Protein AF-A0A962GV45-F1 (afdb_monomer)

pLDDT: mean 85.44, std 19.8, range [37.75, 98.44]

Solvent-accessible surface area (backbone atoms only — not comparable to full-atom values): 7132 Å² total; per-residue (Å²): 142,85,83,85,84,82,84,79,83,79,82,81,77,79,74,79,74,78,74,68,76,79,63,87,78,77,67,86,92,43,45,76,78,44,77,50,77,43,84,42,98,48,91,60,33,34,33,40,39,38,34,34,39,26,72,59,55,42,67,61,54,50,55,50,46,72,70,33,86,59,40,67,49,72,45,80,37,84,90,72,52,22,33,45,31,36,37,35,68,52,103,40,32,61,40,37,40,39,39,34,30,65,54,65,61,96,67,28,18,47,34,42,34,45,34,32,28,53,64,130

S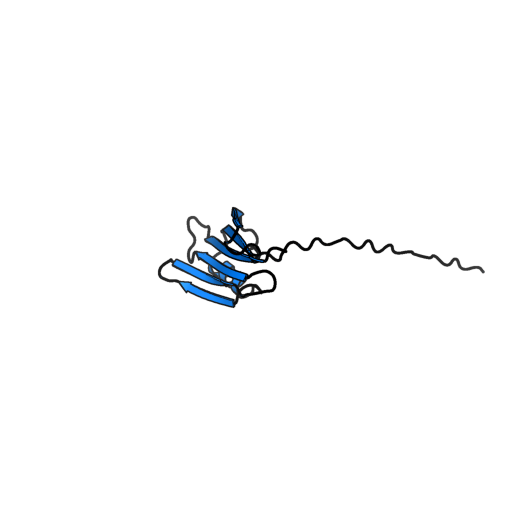tructure (mmCIF, N/CA/C/O backbone):
data_AF-A0A962GV45-F1
#
_entry.id   AF-A0A962GV45-F1
#
loop_
_atom_site.group_PDB
_atom_site.id
_atom_site.type_symbol
_atom_site.label_atom_id
_atom_site.label_alt_id
_atom_site.label_comp_id
_atom_site.label_asym_id
_atom_site.label_entity_id
_atom_site.label_seq_id
_atom_site.pdbx_PDB_ins_code
_atom_site.Cartn_x
_atom_site.Cartn_y
_atom_site.Cartn_z
_atom_site.occupancy
_atom_site.B_iso_or_equiv
_atom_site.auth_seq_id
_atom_site.auth_comp_id
_atom_site.auth_asym_id
_atom_site.auth_atom_id
_atom_site.pdbx_PDB_model_num
ATOM 1 N N . MET A 1 1 ? -37.046 30.397 -50.642 1.00 38.91 1 MET A N 1
ATOM 2 C CA . MET A 1 1 ? -36.756 30.011 -49.241 1.00 38.91 1 MET A CA 1
ATOM 3 C C . MET A 1 1 ? -35.299 29.563 -49.171 1.00 38.91 1 MET A C 1
ATOM 5 O O . MET A 1 1 ? -34.947 28.625 -49.873 1.00 38.91 1 MET A O 1
ATOM 9 N N . LYS A 1 2 ? -34.437 30.285 -48.443 1.00 37.75 2 LYS A N 1
ATOM 10 C CA . LYS A 1 2 ? -32.989 30.016 -48.314 1.00 37.75 2 LYS A CA 1
ATOM 11 C C . LYS A 1 2 ? -32.712 29.534 -46.882 1.00 37.75 2 LYS A C 1
ATOM 13 O O . LYS A 1 2 ? -33.140 30.200 -45.947 1.00 37.75 2 LYS A O 1
ATOM 18 N N . LYS A 1 3 ? -32.048 28.386 -46.718 1.00 40.28 3 LYS A N 1
ATOM 19 C CA . LYS A 1 3 ? -31.589 27.867 -45.415 1.00 40.28 3 LYS A CA 1
ATOM 20 C C . LYS A 1 3 ? -30.190 28.424 -45.112 1.00 40.28 3 LYS A C 1
ATOM 22 O O . LYS A 1 3 ? -29.363 28.384 -46.024 1.00 40.28 3 LYS A O 1
ATOM 27 N N . PRO A 1 4 ? -29.883 28.885 -43.888 1.00 44.22 4 PRO A N 1
ATOM 28 C CA . PRO A 1 4 ? -28.503 29.098 -43.481 1.00 44.22 4 PRO A CA 1
ATOM 29 C C . PRO A 1 4 ? -27.913 27.789 -42.938 1.00 44.22 4 PRO A C 1
ATOM 31 O O . PRO A 1 4 ? -28.529 27.098 -42.127 1.00 44.22 4 PRO A O 1
ATOM 34 N N . LEU A 1 5 ? -26.718 27.448 -43.418 1.00 44.16 5 LEU A N 1
ATOM 35 C CA . LEU A 1 5 ? -25.882 26.373 -42.895 1.00 44.16 5 LEU A CA 1
ATOM 36 C C . LEU A 1 5 ? -25.016 26.984 -41.783 1.00 44.16 5 LEU A C 1
ATOM 38 O O . LEU A 1 5 ? -24.179 27.839 -42.065 1.00 44.16 5 LEU A O 1
ATOM 42 N N . ILE A 1 6 ? -25.237 26.595 -40.528 1.00 46.97 6 ILE A N 1
ATOM 43 C CA . ILE A 1 6 ? -24.379 26.999 -39.408 1.00 46.97 6 ILE A CA 1
ATOM 44 C C . ILE A 1 6 ? -23.274 25.949 -39.282 1.00 46.97 6 ILE A C 1
ATOM 46 O O . ILE A 1 6 ? -23.529 24.807 -38.907 1.00 46.97 6 ILE A O 1
ATOM 50 N N . PHE A 1 7 ? -22.050 26.342 -39.633 1.00 41.91 7 PHE A N 1
ATOM 51 C CA . PHE A 1 7 ? -20.829 25.596 -39.342 1.00 41.91 7 PHE A CA 1
ATOM 52 C C . PHE A 1 7 ? -20.485 25.805 -37.864 1.00 41.91 7 PHE A C 1
ATOM 54 O O . PHE A 1 7 ? -20.082 26.896 -37.466 1.00 41.91 7 PHE A O 1
ATOM 61 N N . CYS A 1 8 ? -20.667 24.771 -37.044 1.00 40.16 8 CYS A N 1
ATOM 62 C CA . CYS A 1 8 ? -20.199 24.764 -35.664 1.00 40.16 8 CYS A CA 1
ATOM 63 C C . CYS A 1 8 ? -18.810 24.116 -35.642 1.00 40.16 8 CYS A C 1
ATOM 65 O O . CYS A 1 8 ? -18.683 22.894 -35.593 1.00 40.16 8 CYS A O 1
ATOM 67 N N . THR A 1 9 ? -17.763 24.931 -35.748 1.00 45.50 9 THR A N 1
ATOM 68 C CA . THR A 1 9 ? -16.377 24.470 -35.609 1.00 45.50 9 THR A CA 1
ATOM 69 C C . THR A 1 9 ? -16.103 24.234 -34.127 1.00 45.50 9 THR A C 1
ATOM 71 O O . THR A 1 9 ? -15.878 25.176 -33.371 1.00 45.50 9 THR A O 1
ATOM 74 N N . ILE A 1 10 ? -16.167 22.977 -33.692 1.00 55.19 10 ILE A N 1
ATOM 75 C CA . ILE A 1 10 ? -15.756 22.583 -32.343 1.00 55.19 10 ILE A CA 1
ATOM 76 C C . ILE A 1 10 ? -14.229 22.487 -32.353 1.00 55.19 10 ILE A C 1
ATOM 78 O O . ILE A 1 10 ? -13.656 21.549 -32.903 1.00 55.19 10 ILE A O 1
ATOM 82 N N . LEU A 1 11 ? -13.570 23.483 -31.764 1.00 47.19 11 LEU A N 1
ATOM 83 C CA . LEU A 1 11 ? -12.159 23.404 -31.402 1.00 47.19 11 LEU A CA 1
ATOM 84 C C . LEU A 1 11 ? -12.035 22.426 -30.228 1.00 47.19 11 LEU A C 1
ATOM 86 O O . LEU A 1 11 ? -12.337 22.767 -29.087 1.00 47.19 11 LEU A O 1
ATOM 90 N N . PHE A 1 12 ? -11.625 21.193 -30.521 1.00 41.94 12 PHE A N 1
ATOM 91 C CA . PHE A 1 12 ? -11.189 20.240 -29.506 1.00 41.94 12 PHE A CA 1
ATOM 92 C C . PHE A 1 12 ? -9.806 20.683 -29.016 1.00 41.94 12 PHE A C 1
ATOM 94 O O . PHE A 1 12 ? -8.779 20.384 -29.625 1.00 41.94 12 PHE A O 1
ATOM 101 N N . SER A 1 13 ? -9.780 21.461 -27.937 1.00 45.28 13 SER A N 1
ATOM 102 C CA . SER A 1 13 ? -8.551 21.739 -27.200 1.00 45.28 13 SER A CA 1
ATOM 103 C C . SER A 1 13 ? -8.099 20.436 -26.542 1.00 45.28 13 SER A C 1
ATOM 105 O O . SER A 1 13 ? -8.673 20.012 -25.540 1.00 45.28 13 SER A O 1
ATOM 107 N N . TYR A 1 14 ? -7.096 19.776 -27.120 1.00 46.59 14 TYR A N 1
ATOM 108 C CA . TYR A 1 14 ? -6.390 18.676 -26.472 1.00 46.59 14 TYR A CA 1
ATOM 109 C C . TYR A 1 14 ? -5.677 19.233 -25.239 1.00 46.59 14 TYR A C 1
ATOM 111 O O . TYR A 1 14 ? -4.582 19.786 -25.331 1.00 46.59 14 TYR A O 1
ATOM 119 N N . GLY A 1 15 ? -6.324 19.130 -24.078 1.00 45.09 15 GLY A N 1
ATOM 120 C CA . GLY A 1 15 ? -5.643 19.273 -22.803 1.00 45.09 15 GLY A CA 1
ATOM 121 C C . GLY A 1 15 ? -4.568 18.197 -22.737 1.00 45.09 15 GLY A C 1
ATOM 122 O O . GLY A 1 15 ? -4.879 17.007 -22.735 1.00 45.09 15 GLY A O 1
ATOM 123 N N . VAL A 1 16 ? -3.304 18.615 -22.735 1.00 42.50 16 VAL A N 1
ATOM 124 C CA . VAL A 1 16 ? -2.183 17.748 -22.386 1.00 42.50 16 VAL A CA 1
ATOM 125 C C . VAL A 1 16 ? -2.400 17.372 -20.924 1.00 42.50 16 VAL A C 1
ATOM 127 O O . VAL A 1 16 ? -2.061 18.134 -20.021 1.00 42.50 16 VAL A O 1
ATOM 130 N N . PHE A 1 17 ? -3.038 16.227 -20.683 1.00 44.00 17 PHE A N 1
ATOM 131 C CA . PHE A 1 17 ? -2.985 15.575 -19.385 1.00 44.00 17 PHE A CA 1
ATOM 132 C C . PHE A 1 17 ? -1.523 15.195 -19.183 1.00 44.00 17 PHE A C 1
ATOM 134 O O . PHE A 1 17 ? -1.06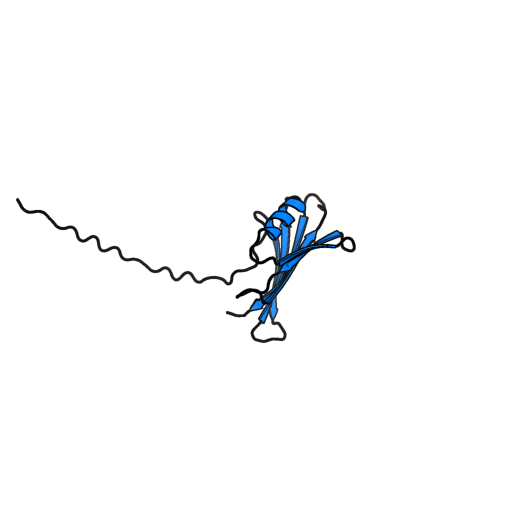0 14.183 -19.708 1.00 44.00 17 PHE A O 1
ATOM 141 N N . ALA A 1 18 ? -0.775 16.036 -18.470 1.00 40.50 18 ALA A N 1
ATOM 142 C CA . ALA A 1 18 ? 0.447 15.595 -17.829 1.00 40.50 18 ALA A CA 1
ATOM 143 C C . ALA A 1 18 ? 0.021 14.470 -16.882 1.00 40.50 18 ALA A C 1
ATOM 145 O O . ALA A 1 18 ? -0.511 14.720 -15.804 1.00 40.50 18 ALA A O 1
ATOM 146 N N . GLN A 1 19 ? 0.122 13.228 -17.354 1.00 38.69 19 GLN A N 1
ATOM 147 C CA . GLN A 1 19 ? -0.143 12.052 -16.547 1.00 38.69 19 GLN A CA 1
ATOM 148 C C . GLN A 1 19 ? 0.954 12.013 -15.493 1.00 38.69 19 GLN A C 1
ATOM 150 O O . GLN A 1 19 ? 2.056 11.508 -15.754 1.00 38.69 19 GLN A O 1
ATOM 155 N N . THR A 1 20 ? 0.660 12.553 -14.309 1.00 50.16 20 THR A N 1
ATOM 156 C CA . THR A 1 20 ? 1.412 12.213 -13.107 1.00 50.16 20 THR A CA 1
ATOM 157 C C . THR A 1 20 ? 1.592 10.694 -13.100 1.00 50.16 20 THR A C 1
ATOM 159 O O . THR A 1 20 ? 0.683 9.961 -13.518 1.00 50.16 20 THR A O 1
ATOM 162 N N . PRO A 1 21 ? 2.801 10.188 -12.801 1.00 51.66 21 PRO A N 1
ATOM 163 C CA . PRO A 1 21 ? 2.989 8.758 -12.634 1.00 51.66 21 PRO A CA 1
ATOM 164 C C . PRO A 1 21 ? 1.865 8.194 -11.763 1.00 51.66 21 PRO A C 1
ATOM 166 O O . PRO A 1 21 ? 1.509 8.845 -10.785 1.00 51.66 21 PRO A O 1
ATOM 169 N N . PRO A 1 22 ? 1.240 7.060 -12.128 1.00 56.28 22 PRO A N 1
ATOM 170 C CA . PRO A 1 22 ? 0.369 6.357 -11.208 1.00 56.28 22 PRO A CA 1
ATOM 171 C C . PRO A 1 22 ? 1.161 6.045 -9.939 1.00 56.28 22 PRO A C 1
ATOM 173 O O . PRO A 1 22 ? 2.030 5.174 -9.915 1.00 56.28 22 PRO A O 1
ATOM 176 N N . GLU A 1 23 ? 0.884 6.834 -8.913 1.00 78.00 23 GLU A N 1
ATOM 177 C CA . GLU A 1 23 ? 1.301 6.607 -7.543 1.00 78.00 23 GLU A CA 1
ATOM 178 C C . GLU A 1 23 ? 0.384 5.537 -6.945 1.00 78.00 23 GLU A C 1
ATOM 180 O O . GLU A 1 23 ? -0.780 5.406 -7.341 1.00 78.00 23 GLU A O 1
ATOM 185 N N . VAL A 1 24 ? 0.890 4.762 -5.983 1.00 86.88 24 VAL A N 1
ATOM 186 C CA . VAL A 1 24 ? 0.015 3.9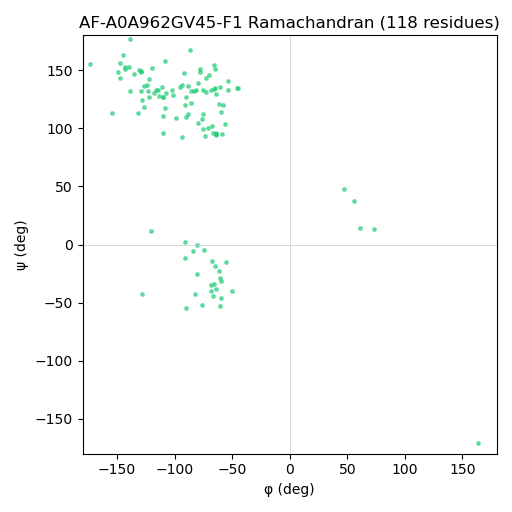06 -5.173 1.00 86.88 24 VAL A CA 1
ATOM 187 C C . VAL A 1 24 ? -1.019 4.822 -4.511 1.00 86.88 24 VAL A C 1
ATOM 189 O O . VAL A 1 24 ? -0.618 5.747 -3.799 1.00 86.88 24 VAL A O 1
ATOM 192 N N . PRO A 1 25 ? -2.329 4.629 -4.751 1.00 89.44 25 PRO A N 1
ATOM 193 C CA . PRO A 1 25 ? -3.320 5.586 -4.296 1.00 89.44 25 PRO A CA 1
ATOM 194 C C . PRO A 1 25 ? -3.354 5.619 -2.762 1.00 89.44 25 PRO A C 1
ATOM 196 O O . PRO A 1 25 ? -3.373 4.556 -2.125 1.00 89.44 25 PRO A O 1
ATOM 199 N N . PRO A 1 26 ? -3.382 6.814 -2.146 1.00 92.81 26 PRO A N 1
ATOM 200 C CA . PRO A 1 26 ? -3.625 6.915 -0.717 1.00 92.81 26 PRO A CA 1
ATOM 201 C C . PRO A 1 26 ? -5.045 6.433 -0.400 1.00 92.81 26 PRO A C 1
ATOM 203 O O . PRO A 1 26 ? -5.955 6.553 -1.226 1.00 92.81 26 PRO A O 1
ATOM 206 N N . PHE A 1 27 ? -5.249 5.908 0.809 1.00 94.44 27 PHE A N 1
ATOM 207 C CA . PHE A 1 27 ? -6.596 5.589 1.275 1.00 94.44 27 PHE A CA 1
ATOM 208 C C . PHE A 1 27 ? -7.460 6.871 1.302 1.00 94.44 27 PHE A C 1
ATOM 210 O O . PHE A 1 27 ? -6.970 7.909 1.765 1.00 94.44 27 PHE A O 1
ATOM 217 N N . PRO A 1 28 ? -8.718 6.842 0.820 1.00 92.38 28 PRO A N 1
ATOM 218 C CA . PRO A 1 28 ? -9.589 8.017 0.813 1.00 92.38 28 PRO A CA 1
ATOM 219 C C . PRO A 1 28 ? -9.723 8.665 2.197 1.00 92.38 28 PRO A C 1
ATOM 221 O O . PRO A 1 28 ? -9.794 7.971 3.207 1.00 92.38 28 PRO A O 1
ATOM 224 N N . ASP A 1 29 ? -9.749 9.999 2.235 1.00 86.81 29 ASP A N 1
ATOM 225 C CA . ASP A 1 29 ? -9.906 10.804 3.459 1.00 86.81 29 ASP A CA 1
ATOM 226 C C . ASP A 1 29 ? -8.805 10.614 4.525 1.00 86.81 29 ASP A C 1
ATOM 228 O O . ASP A 1 29 ? -8.949 11.060 5.666 1.00 86.81 29 ASP A O 1
ATOM 232 N N . SER A 1 30 ? -7.680 9.990 4.160 1.00 94.81 30 SER A N 1
ATOM 233 C CA . SER A 1 30 ? -6.494 9.926 5.013 1.00 94.81 30 SER A CA 1
ATOM 234 C C . SER A 1 30 ? -5.694 11.235 4.998 1.00 94.81 30 SER A C 1
ATOM 236 O O . SER A 1 30 ? -5.635 11.965 4.007 1.00 94.81 30 SER A O 1
ATOM 238 N N . GLU A 1 31 ? -5.060 11.532 6.126 1.00 96.25 31 GLU A N 1
ATOM 239 C CA . GLU A 1 31 ? -4.134 12.646 6.309 1.00 96.25 31 GLU A CA 1
ATOM 240 C C . GLU A 1 31 ? -2.711 12.177 5.987 1.00 96.25 31 GLU A C 1
ATOM 242 O O . GLU A 1 31 ? -2.249 11.194 6.565 1.00 96.25 31 GLU A O 1
ATOM 247 N N . ILE A 1 32 ? -1.999 12.881 5.102 1.00 95.06 32 ILE A N 1
ATOM 248 C CA . ILE A 1 32 ? -0.572 12.629 4.858 1.00 95.06 32 ILE A CA 1
ATOM 249 C C . ILE A 1 32 ? 0.224 13.210 6.030 1.00 95.06 32 ILE A C 1
ATOM 251 O O . ILE A 1 32 ? 0.288 14.429 6.189 1.00 95.06 32 ILE A O 1
ATOM 255 N N . ILE A 1 33 ? 0.844 12.344 6.829 1.00 96.88 33 ILE A N 1
ATOM 256 C CA . ILE A 1 33 ? 1.732 12.741 7.932 1.00 96.88 33 ILE A CA 1
ATOM 257 C C . ILE A 1 33 ? 3.129 13.047 7.388 1.00 96.88 33 ILE A C 1
ATOM 259 O O . ILE A 1 33 ? 3.766 14.023 7.786 1.00 96.88 33 ILE A O 1
ATOM 263 N N . PHE A 1 34 ? 3.606 12.204 6.475 1.00 94.94 34 PHE A N 1
ATOM 264 C CA . PHE A 1 34 ? 4.958 12.257 5.941 1.00 94.94 34 PHE A CA 1
ATOM 265 C C . PHE A 1 34 ? 4.972 11.803 4.482 1.00 94.94 34 PHE A C 1
ATOM 267 O O . PHE A 1 34 ? 4.225 10.908 4.089 1.00 94.94 34 PHE A O 1
ATOM 274 N N . SER A 1 35 ? 5.812 12.436 3.666 1.00 95.38 35 SER A N 1
ATOM 275 C CA . SER A 1 35 ? 6.006 12.071 2.264 1.00 95.38 35 SER A CA 1
ATOM 276 C C . SER A 1 35 ? 7.395 12.506 1.825 1.00 95.38 35 SER A C 1
ATOM 278 O O . SER A 1 35 ? 7.675 13.702 1.741 1.00 95.38 35 SER A O 1
ATOM 280 N N . GLU A 1 36 ? 8.253 11.541 1.530 1.00 95.25 36 GLU A N 1
ATOM 281 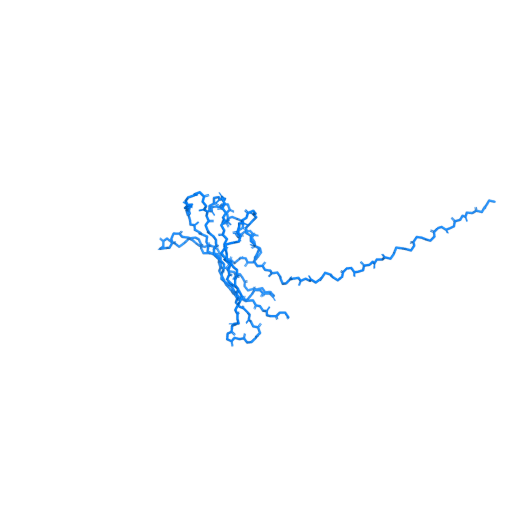C CA . GLU A 1 36 ? 9.614 11.775 1.060 1.00 95.25 36 GLU A CA 1
ATOM 282 C C . GLU A 1 36 ? 9.875 10.966 -0.207 1.00 95.25 36 GLU A C 1
ATOM 284 O O . GLU A 1 36 ? 9.301 9.899 -0.437 1.00 95.25 36 GLU A O 1
ATOM 289 N N . GLU A 1 37 ? 10.715 11.526 -1.064 1.00 94.44 37 GLU A N 1
ATOM 290 C CA . GLU A 1 37 ? 11.233 10.877 -2.253 1.00 94.44 37 GLU A CA 1
ATOM 291 C C . GLU A 1 37 ? 12.754 10.895 -2.204 1.00 94.44 37 GLU A C 1
ATOM 293 O O . GLU A 1 37 ? 13.356 11.900 -1.828 1.00 94.44 37 GLU A O 1
ATOM 298 N N . MET A 1 38 ? 13.364 9.776 -2.574 1.00 94.25 38 MET A N 1
ATOM 299 C CA . MET A 1 38 ? 14.800 9.563 -2.472 1.00 94.25 38 MET A CA 1
ATOM 300 C C . MET A 1 38 ? 15.332 8.917 -3.748 1.00 94.25 38 MET A C 1
ATOM 302 O O . MET A 1 38 ? 14.667 8.085 -4.375 1.00 94.25 38 MET A O 1
ATOM 306 N N . ASP A 1 39 ? 16.568 9.259 -4.107 1.00 93.94 39 ASP A N 1
ATOM 307 C CA . ASP A 1 39 ? 17.288 8.551 -5.158 1.00 93.94 39 ASP A CA 1
ATOM 308 C C . ASP A 1 39 ? 17.582 7.110 -4.731 1.00 93.94 39 ASP A C 1
ATOM 310 O O . ASP A 1 39 ? 18.062 6.849 -3.625 1.00 93.94 39 ASP A O 1
ATOM 314 N N . SER A 1 40 ? 17.328 6.162 -5.634 1.00 92.25 40 SER A N 1
ATOM 315 C CA . SER A 1 40 ? 17.801 4.793 -5.458 1.00 92.25 40 SER A CA 1
ATOM 316 C C . SER A 1 40 ? 19.226 4.640 -6.002 1.00 92.25 40 SER A C 1
ATOM 318 O O . SER A 1 40 ? 19.732 5.479 -6.748 1.00 92.25 40 SER A O 1
ATOM 320 N N . SER A 1 41 ? 19.882 3.524 -5.680 1.00 91.94 41 SER A N 1
ATOM 321 C CA . SER A 1 41 ? 21.181 3.184 -6.276 1.00 91.94 41 SER A CA 1
ATOM 322 C C . SER A 1 41 ? 21.106 2.917 -7.785 1.00 91.94 41 SER A C 1
ATOM 324 O O . SER A 1 41 ? 22.132 2.965 -8.464 1.00 91.94 41 SER A O 1
ATOM 326 N N . ASN A 1 42 ? 19.912 2.639 -8.317 1.00 94.44 42 ASN A N 1
ATOM 327 C CA . ASN A 1 42 ? 19.665 2.583 -9.749 1.00 94.44 42 ASN A CA 1
ATOM 328 C C . ASN A 1 42 ? 19.223 3.977 -10.235 1.00 94.44 42 ASN A C 1
ATOM 330 O O . ASN A 1 42 ? 18.189 4.471 -9.780 1.00 94.44 42 ASN A O 1
ATOM 334 N N . PRO A 1 43 ? 19.955 4.606 -11.173 1.00 93.50 43 PRO A N 1
ATOM 335 C CA . PRO A 1 43 ? 19.666 5.969 -11.606 1.00 93.50 43 PRO A CA 1
ATOM 336 C C . PRO A 1 43 ? 18.282 6.138 -12.241 1.00 93.50 43 PRO A C 1
ATOM 338 O O . PRO A 1 43 ? 17.768 7.251 -12.189 1.00 93.50 43 PRO A O 1
ATOM 341 N N . ASP A 1 44 ? 17.675 5.067 -12.764 1.00 93.62 44 ASP A N 1
ATOM 342 C CA . ASP A 1 44 ? 16.357 5.071 -13.416 1.00 93.62 44 ASP A CA 1
ATOM 343 C C . ASP A 1 44 ? 15.199 4.791 -12.440 1.00 93.62 44 ASP A C 1
ATOM 345 O O . ASP A 1 44 ? 14.041 4.691 -12.847 1.00 93.62 44 ASP A O 1
ATOM 349 N N . ILE A 1 45 ? 15.492 4.619 -11.148 1.00 93.62 45 ILE A N 1
ATOM 350 C CA . ILE A 1 45 ? 14.512 4.268 -10.117 1.00 93.62 45 ILE A CA 1
ATOM 351 C C . ILE A 1 45 ? 14.589 5.277 -8.967 1.00 93.62 45 ILE A C 1
ATOM 353 O O . ILE A 1 45 ? 15.672 5.630 -8.494 1.00 93.62 45 ILE A O 1
ATOM 357 N N . LEU A 1 46 ? 13.423 5.705 -8.494 1.00 94.31 46 LEU A N 1
ATOM 358 C CA . LEU A 1 46 ? 13.238 6.471 -7.264 1.00 94.31 46 LEU A CA 1
ATOM 359 C C . LEU A 1 46 ? 12.590 5.601 -6.197 1.00 94.31 46 LEU A C 1
ATOM 361 O O . LEU A 1 46 ? 11.932 4.605 -6.500 1.00 94.31 46 LEU A O 1
ATOM 365 N N . MET A 1 47 ? 12.783 5.991 -4.947 1.00 95.00 47 MET A N 1
ATOM 366 C CA . MET A 1 47 ? 12.109 5.424 -3.790 1.00 95.00 47 MET A CA 1
ATOM 367 C C . MET A 1 47 ? 11.156 6.469 -3.220 1.00 95.00 47 MET A C 1
ATOM 369 O O . MET A 1 47 ? 11.523 7.634 -3.071 1.00 95.00 47 MET A O 1
ATOM 373 N N . LYS A 1 48 ? 9.938 6.054 -2.887 1.00 94.81 48 LYS A N 1
ATOM 374 C CA . LYS A 1 48 ? 8.931 6.876 -2.230 1.00 94.81 48 LYS A CA 1
ATOM 375 C C . LYS A 1 48 ? 8.588 6.263 -0.883 1.00 94.81 48 LYS A C 1
ATOM 377 O O . LYS A 1 48 ? 8.251 5.082 -0.813 1.00 94.81 48 LYS A O 1
ATOM 382 N N . GLN A 1 49 ? 8.616 7.091 0.154 1.00 96.25 49 GLN A N 1
ATOM 383 C CA . GLN A 1 49 ? 8.064 6.762 1.461 1.00 96.25 49 GLN A CA 1
ATOM 384 C C . GLN A 1 49 ? 6.910 7.703 1.781 1.00 96.25 49 GLN A C 1
ATOM 386 O O . GLN A 1 49 ? 7.016 8.917 1.597 1.00 96.2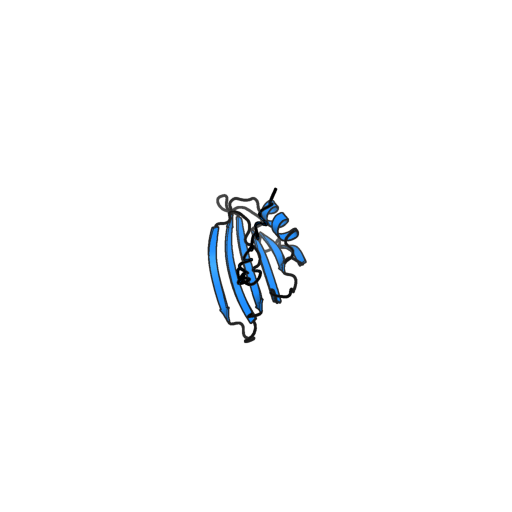5 49 GLN A O 1
ATOM 391 N N . VAL A 1 50 ? 5.792 7.145 2.235 1.00 96.44 50 VAL A N 1
ATOM 392 C CA . VAL A 1 50 ? 4.599 7.909 2.611 1.00 96.44 50 VAL A CA 1
ATOM 393 C C . VAL A 1 50 ? 4.010 7.325 3.884 1.00 96.44 50 VAL A C 1
ATOM 395 O O . VAL A 1 50 ? 3.802 6.120 3.977 1.00 96.44 50 VAL A O 1
ATOM 398 N N . GLU A 1 51 ? 3.693 8.187 4.841 1.00 97.19 51 GLU A N 1
ATOM 399 C CA . GLU A 1 51 ? 2.929 7.837 6.035 1.00 97.19 51 GLU A CA 1
ATOM 400 C C . GLU A 1 51 ? 1.583 8.556 5.994 1.00 97.19 51 GLU A C 1
ATOM 402 O O . GLU A 1 51 ? 1.517 9.776 5.810 1.00 97.19 51 GLU A O 1
ATOM 407 N N . LEU A 1 52 ? 0.511 7.791 6.167 1.00 97.25 52 LEU A N 1
ATOM 408 C CA . LEU A 1 52 ? -0.857 8.279 6.233 1.00 97.25 52 LEU A CA 1
ATOM 409 C C . LEU A 1 52 ? -1.479 7.931 7.583 1.00 97.25 52 LEU A C 1
ATOM 411 O O . LEU A 1 52 ? -1.183 6.895 8.179 1.00 97.25 52 LEU A O 1
ATOM 415 N N . SER A 1 53 ? -2.427 8.753 8.011 1.00 97.50 53 SER A N 1
ATOM 416 C CA . SER A 1 53 ? -3.301 8.477 9.147 1.00 97.50 53 SER A CA 1
ATOM 417 C C . SER A 1 53 ? -4.752 8.531 8.709 1.00 97.50 53 SER A C 1
ATOM 419 O O . SER A 1 53 ? -5.173 9.496 8.075 1.00 97.50 53 SER A O 1
ATOM 421 N N . SER A 1 54 ? -5.544 7.534 9.080 1.00 97.44 54 SER A N 1
ATOM 422 C CA . SER A 1 54 ? -6.979 7.498 8.792 1.00 97.44 54 SER A CA 1
ATOM 423 C C . SER A 1 54 ? -7.772 7.161 10.044 1.00 97.44 54 SER A C 1
ATOM 425 O O . SER A 1 54 ? -7.290 6.444 10.912 1.00 97.44 54 SER A O 1
ATOM 427 N N . THR A 1 55 ? -9.002 7.654 10.150 1.00 97.69 55 THR A N 1
ATOM 428 C CA . THR A 1 55 ? -9.949 7.222 11.192 1.00 97.69 55 THR A CA 1
ATOM 429 C C . THR A 1 55 ? -10.699 5.941 10.815 1.00 97.69 55 THR A C 1
ATOM 431 O O . THR A 1 55 ? -11.444 5.409 11.639 1.00 97.69 55 THR A O 1
ATOM 434 N N . ALA A 1 56 ? -10.515 5.439 9.589 1.00 97.75 56 ALA A N 1
ATOM 435 C CA . ALA A 1 56 ? -11.115 4.194 9.124 1.00 97.75 56 ALA A CA 1
ATOM 436 C C . ALA A 1 56 ? -10.573 2.976 9.882 1.00 97.75 56 ALA A C 1
ATOM 438 O O . ALA A 1 56 ? -9.455 2.993 10.418 1.00 97.75 56 ALA A O 1
ATOM 439 N N . ALA A 1 57 ? -11.372 1.912 9.926 1.00 97.56 57 ALA A N 1
ATOM 440 C CA . ALA A 1 57 ? -10.955 0.661 10.535 1.00 97.56 57 ALA A CA 1
ATOM 441 C C . ALA A 1 57 ? -9.864 -0.022 9.678 1.00 97.56 57 ALA A C 1
ATOM 443 O O . ALA A 1 57 ? -9.898 0.097 8.447 1.00 97.56 57 ALA A O 1
ATOM 444 N N . PRO A 1 58 ? -8.895 -0.730 10.289 1.00 97.75 58 PRO A N 1
ATOM 445 C CA . PRO A 1 58 ? -7.845 -1.451 9.566 1.00 97.75 58 PRO A CA 1
ATOM 446 C C . PRO A 1 58 ? -8.363 -2.366 8.453 1.00 97.75 58 PRO A C 1
ATOM 448 O O . PRO A 1 58 ? -7.784 -2.423 7.370 1.00 97.75 58 PRO A O 1
ATOM 451 N N . GLU A 1 59 ? -9.475 -3.052 8.694 1.00 97.75 59 GLU A N 1
ATOM 452 C CA . GLU A 1 59 ? -10.137 -3.950 7.752 1.00 97.75 59 GLU A CA 1
ATOM 453 C C . GLU A 1 59 ? -10.669 -3.235 6.504 1.00 97.75 59 GLU A C 1
ATOM 455 O O . GLU A 1 59 ? -10.516 -3.759 5.401 1.00 97.75 59 GLU A O 1
ATOM 460 N N . ASP A 1 60 ? -11.210 -2.021 6.641 1.00 98.06 60 ASP A N 1
ATOM 461 C CA . ASP A 1 60 ? -11.691 -1.226 5.505 1.00 98.06 60 ASP A CA 1
ATOM 462 C C . ASP A 1 60 ? -10.520 -0.768 4.627 1.00 98.06 60 ASP A C 1
ATOM 464 O O . ASP A 1 60 ? -10.588 -0.792 3.394 1.00 98.06 60 ASP A O 1
ATOM 468 N N . ILE A 1 61 ? -9.415 -0.385 5.270 1.00 98.06 61 ILE A N 1
ATOM 469 C CA . ILE A 1 61 ? -8.176 0.011 4.598 1.00 98.06 61 ILE A CA 1
ATOM 470 C C . ILE A 1 61 ? -7.557 -1.193 3.880 1.00 98.06 61 ILE A C 1
ATOM 472 O O . ILE A 1 61 ? -7.168 -1.093 2.714 1.00 98.06 61 ILE A O 1
ATOM 476 N N . LEU A 1 62 ? -7.513 -2.352 4.538 1.00 98.38 62 LEU A N 1
ATOM 477 C CA . LEU A 1 62 ? -7.038 -3.600 3.946 1.00 98.38 62 LEU A CA 1
ATOM 478 C C . LEU A 1 62 ? -7.869 -3.989 2.719 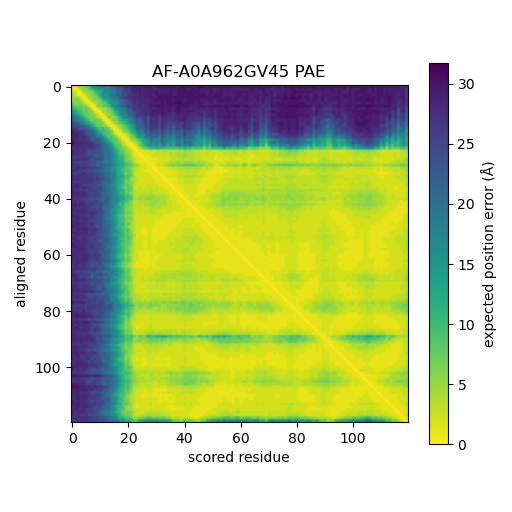1.00 98.38 62 LEU A C 1
ATOM 480 O O . LEU A 1 62 ? -7.310 -4.340 1.679 1.00 98.38 62 LEU A O 1
ATOM 484 N N . ASP A 1 63 ? -9.193 -3.914 2.817 1.00 98.12 63 ASP A N 1
ATOM 485 C CA . ASP A 1 63 ? -10.098 -4.235 1.716 1.00 98.12 63 ASP A CA 1
ATOM 486 C C . ASP A 1 63 ? -9.964 -3.267 0.540 1.00 98.12 63 ASP A C 1
ATOM 488 O O . ASP A 1 63 ? -10.096 -3.688 -0.614 1.00 98.12 63 ASP A O 1
ATOM 492 N N . PHE A 1 64 ? -9.686 -1.989 0.807 1.00 97.38 64 PHE A N 1
ATOM 493 C CA . PHE A 1 64 ? -9.346 -1.018 -0.229 1.00 97.38 64 PHE A CA 1
ATOM 494 C C . PHE A 1 64 ? -8.082 -1.444 -0.983 1.00 97.38 64 PHE A C 1
ATOM 496 O O . PHE A 1 64 ? -8.117 -1.583 -2.208 1.00 97.38 64 PHE A O 1
ATOM 503 N N . TYR A 1 65 ? -6.988 -1.728 -0.271 1.00 96.75 65 TYR A N 1
ATOM 504 C CA . TYR A 1 65 ? -5.726 -2.100 -0.912 1.00 96.75 65 TYR A CA 1
ATOM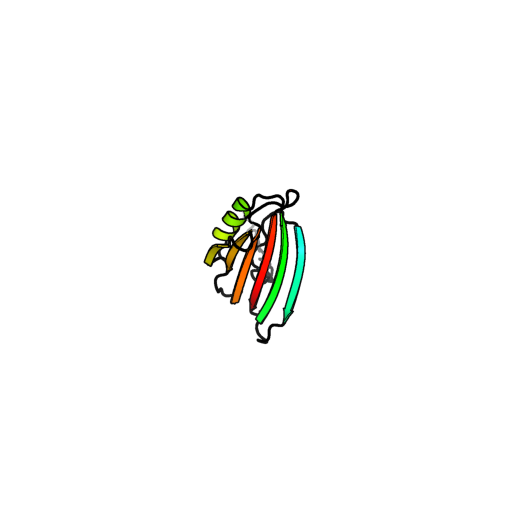 505 C C . TYR A 1 65 ? -5.788 -3.462 -1.611 1.00 96.75 65 TYR A C 1
ATOM 507 O O . TYR A 1 65 ? -5.249 -3.589 -2.703 1.00 96.75 65 TYR A O 1
ATOM 515 N N . LYS A 1 66 ? -6.529 -4.448 -1.096 1.00 97.00 66 LYS A N 1
ATOM 516 C CA . LYS A 1 66 ? -6.756 -5.729 -1.800 1.00 97.00 66 LYS A CA 1
ATOM 517 C C . LYS A 1 66 ? -7.460 -5.576 -3.152 1.00 97.00 66 LYS A C 1
ATOM 519 O O . LYS A 1 66 ? -7.292 -6.422 -4.024 1.00 97.00 66 LYS A O 1
ATOM 524 N N . LYS A 1 67 ? -8.287 -4.540 -3.312 1.00 95.69 67 LYS A N 1
ATOM 525 C CA . LYS A 1 67 ? -8.993 -4.224 -4.568 1.00 95.69 67 LYS A CA 1
ATOM 526 C C . LYS A 1 67 ? -8.190 -3.281 -5.462 1.00 95.69 67 LYS A C 1
ATOM 528 O O . LYS A 1 67 ? -8.565 -3.074 -6.615 1.00 95.69 67 LYS A O 1
ATOM 533 N N . CYS A 1 68 ? -7.125 -2.688 -4.930 1.00 92.00 68 CYS A N 1
ATOM 534 C CA . CYS A 1 68 ? -6.263 -1.782 -5.660 1.00 92.00 68 CYS A CA 1
ATOM 535 C C . CYS A 1 68 ? -5.497 -2.556 -6.725 1.00 92.00 68 CYS A C 1
ATOM 537 O O . CYS A 1 68 ? -4.900 -3.594 -6.445 1.00 92.00 68 CYS A O 1
ATOM 539 N N . GLU A 1 69 ? -5.471 -2.028 -7.949 1.00 91.19 69 GLU A N 1
ATOM 540 C CA . GLU A 1 69 ? -4.779 -2.717 -9.026 1.00 91.19 69 GLU A CA 1
ATOM 541 C C . GLU A 1 69 ? -3.295 -2.901 -8.710 1.00 91.19 69 GLU A C 1
ATOM 543 O O . GLU A 1 69 ? -2.745 -3.908 -9.114 1.00 91.19 69 GLU A O 1
ATOM 548 N N . PHE A 1 70 ? -2.653 -2.003 -7.961 1.00 90.69 70 PHE A N 1
ATOM 549 C CA . PHE A 1 70 ? -1.215 -2.046 -7.673 1.00 90.69 70 PHE A CA 1
ATOM 550 C C . PHE A 1 70 ? -0.787 -3.109 -6.652 1.00 90.69 70 PHE A C 1
ATOM 552 O O . PHE A 1 70 ? 0.412 -3.270 -6.432 1.00 90.69 70 PHE A O 1
ATOM 559 N N . VAL A 1 71 ? -1.716 -3.838 -6.035 1.00 94.88 71 VAL A N 1
ATOM 560 C CA . VAL A 1 71 ? -1.417 -4.814 -4.978 1.00 94.88 71 VAL A CA 1
ATOM 561 C C . VAL A 1 71 ? -1.469 -6.239 -5.534 1.00 94.88 71 VAL A C 1
ATOM 563 O O . VAL A 1 71 ? -2.391 -6.603 -6.257 1.00 94.88 71 VAL A O 1
ATOM 566 N N . ASP A 1 72 ? -0.451 -7.036 -5.2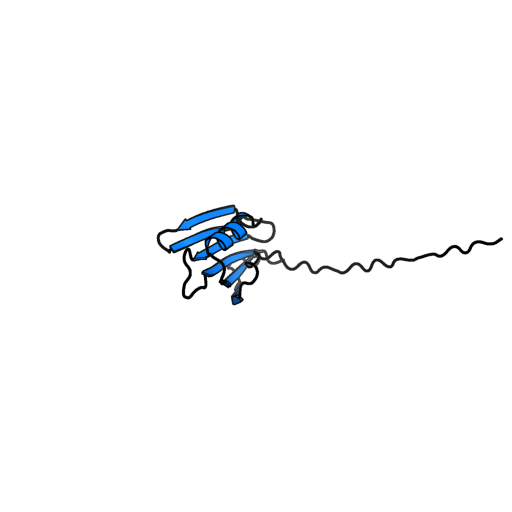10 1.00 97.06 72 ASP A N 1
ATOM 567 C CA . ASP A 1 72 ? -0.302 -8.447 -5.601 1.00 97.06 72 ASP A CA 1
ATOM 568 C C . ASP A 1 72 ? -0.941 -9.370 -4.553 1.00 97.06 72 ASP A C 1
ATOM 570 O O . ASP A 1 72 ? -1.829 -10.171 -4.842 1.00 97.06 72 ASP A O 1
ATOM 574 N N . SER A 1 73 ? -0.528 -9.210 -3.297 1.00 97.81 73 SER A N 1
ATOM 575 C CA . SER A 1 73 ? -1.032 -9.981 -2.164 1.00 97.81 73 SER A CA 1
ATOM 576 C C . SER A 1 73 ? -1.037 -9.136 -0.897 1.00 97.81 73 SER A C 1
ATOM 578 O O . SER A 1 73 ? -0.269 -8.185 -0.780 1.00 97.81 73 SER A O 1
ATOM 580 N N . CYS A 1 74 ? -1.890 -9.495 0.062 1.00 98.19 74 CYS A N 1
ATOM 581 C CA . CYS A 1 74 ? -1.853 -8.945 1.413 1.00 98.19 74 CYS A CA 1
ATOM 582 C C . CYS A 1 74 ? -1.861 -10.077 2.433 1.00 98.19 74 CYS A C 1
ATOM 584 O O . CYS A 1 74 ? -2.712 -10.967 2.362 1.00 98.19 74 CYS A O 1
ATOM 586 N N . GLU A 1 75 ? -0.962 -10.006 3.404 1.00 97.88 75 GLU A N 1
ATOM 587 C CA . GLU A 1 75 ? -0.808 -10.998 4.464 1.00 97.88 75 GLU A CA 1
ATOM 588 C C . GLU A 1 75 ? -0.799 -10.309 5.824 1.00 97.88 75 GLU A C 1
ATOM 590 O O . GLU A 1 75 ? -0.376 -9.160 5.950 1.00 97.88 75 GLU A O 1
ATOM 595 N N . LYS A 1 76 ? -1.285 -11.004 6.853 1.00 97.69 76 LYS A N 1
ATOM 596 C CA . LYS A 1 76 ? -1.161 -10.524 8.226 1.00 97.69 76 LYS A CA 1
ATOM 597 C C . LYS A 1 76 ? 0.232 -10.870 8.754 1.00 97.69 76 LYS A C 1
ATOM 599 O O . LYS A 1 76 ? 0.676 -12.006 8.610 1.00 97.69 76 LYS A O 1
ATOM 604 N N . ASN A 1 77 ? 0.894 -9.907 9.380 1.00 95.94 77 ASN A N 1
ATOM 605 C CA . ASN A 1 77 ? 2.141 -10.095 10.102 1.00 95.94 77 ASN A CA 1
ATOM 606 C C . ASN A 1 77 ? 1.894 -9.932 11.605 1.00 95.94 77 ASN A C 1
ATOM 608 O O . ASN A 1 77 ? 1.934 -8.828 12.148 1.00 95.94 77 ASN A O 1
ATOM 612 N N . ASP A 1 78 ? 1.690 -11.063 12.278 1.00 92.19 78 ASP A N 1
ATOM 613 C CA . ASP A 1 78 ? 1.404 -11.115 13.715 1.00 92.19 78 ASP A CA 1
ATOM 614 C C . ASP A 1 78 ? 2.587 -10.672 14.597 1.00 92.19 78 ASP A C 1
ATOM 616 O O . ASP A 1 78 ? 2.413 -10.446 15.788 1.00 92.19 78 ASP A O 1
ATOM 620 N N . MET A 1 79 ? 3.808 -10.559 14.057 1.00 93.31 79 MET A N 1
ATOM 621 C CA . MET A 1 79 ? 4.961 -10.087 14.838 1.00 93.31 79 MET A CA 1
ATOM 622 C C . MET A 1 79 ? 5.012 -8.564 14.969 1.00 93.31 79 MET A C 1
ATOM 624 O O . MET A 1 79 ? 5.654 -8.056 15.887 1.00 93.31 79 MET A O 1
ATOM 628 N N . ALA A 1 80 ? 4.407 -7.849 14.021 1.00 91.81 80 ALA A N 1
ATOM 629 C CA . ALA A 1 80 ? 4.434 -6.392 13.952 1.00 91.81 80 ALA A CA 1
ATOM 630 C C . ALA A 1 80 ? 3.030 -5.777 14.006 1.00 91.81 80 ALA A C 1
ATOM 632 O O . ALA A 1 80 ? 2.899 -4.591 13.713 1.00 91.81 80 ALA A O 1
ATOM 633 N N . ASP A 1 81 ? 2.014 -6.579 14.351 1.00 94.56 81 ASP A N 1
ATOM 634 C CA . ASP A 1 81 ? 0.614 -6.162 14.475 1.00 94.56 81 ASP A CA 1
ATOM 635 C C . ASP A 1 81 ? 0.154 -5.327 13.265 1.00 94.56 81 ASP A C 1
ATOM 637 O O . ASP A 1 81 ? -0.391 -4.231 13.394 1.00 94.56 81 ASP A O 1
ATOM 641 N N . ASN A 1 82 ? 0.446 -5.819 12.054 1.00 97.38 82 ASN A N 1
ATOM 642 C CA . ASN A 1 82 ? 0.096 -5.132 10.814 1.00 97.38 82 ASN A CA 1
ATOM 643 C C . ASN A 1 82 ? -0.281 -6.088 9.680 1.00 97.38 82 ASN A C 1
ATOM 645 O O . ASN A 1 82 ? -0.007 -7.289 9.706 1.00 97.38 82 ASN A O 1
ATOM 649 N N . TYR A 1 83 ? -0.926 -5.535 8.661 1.00 98.31 83 TYR A N 1
ATOM 650 C CA . TYR A 1 83 ? -1.074 -6.162 7.358 1.00 98.31 83 TYR A CA 1
ATOM 651 C C . TYR A 1 83 ? 0.016 -5.649 6.424 1.00 98.31 83 TYR A C 1
ATOM 653 O O . TYR A 1 83 ? 0.256 -4.445 6.348 1.00 98.31 83 TYR A O 1
ATOM 661 N N . ILE A 1 84 ? 0.638 -6.558 5.680 1.00 98.25 84 ILE A N 1
ATOM 662 C CA . ILE A 1 84 ? 1.631 -6.255 4.653 1.00 98.25 84 ILE A CA 1
ATOM 663 C C . ILE A 1 84 ? 1.013 -6.568 3.298 1.00 98.25 84 ILE A C 1
ATOM 665 O O . ILE A 1 84 ? 0.800 -7.730 2.956 1.00 98.25 84 ILE A O 1
ATOM 669 N N . CYS A 1 85 ? 0.744 -5.531 2.516 1.00 98.19 85 CYS A N 1
ATOM 670 C CA . CYS A 1 85 ? 0.301 -5.632 1.135 1.00 98.19 85 CYS A CA 1
ATOM 671 C C . CYS A 1 85 ? 1.488 -5.428 0.195 1.00 98.19 85 CYS A C 1
ATOM 673 O O . CYS A 1 85 ? 2.012 -4.322 0.057 1.00 98.19 85 CYS A O 1
ATOM 675 N N . LYS A 1 86 ? 1.924 -6.499 -0.463 1.00 98.12 86 LYS A N 1
ATOM 676 C CA . LYS A 1 86 ? 2.985 -6.464 -1.466 1.00 98.12 86 LYS A CA 1
ATOM 677 C C . LYS A 1 86 ? 2.468 -5.819 -2.745 1.00 98.12 86 LYS A C 1
ATOM 679 O O . LYS A 1 86 ? 1.421 -6.204 -3.264 1.00 98.12 86 LYS A O 1
ATOM 684 N N . LEU A 1 87 ? 3.225 -4.871 -3.286 1.00 96.50 87 LEU A N 1
ATOM 685 C CA . LEU A 1 87 ? 2.899 -4.246 -4.561 1.00 96.50 87 LEU A CA 1
ATOM 686 C C . LEU A 1 87 ? 3.308 -5.143 -5.731 1.00 96.50 87 LEU A C 1
ATOM 688 O O . LEU A 1 87 ? 4.399 -5.726 -5.736 1.00 96.50 87 LEU A O 1
ATOM 692 N N . LYS A 1 88 ? 2.455 -5.212 -6.752 1.00 94.38 88 LYS A N 1
ATOM 693 C CA . LYS A 1 88 ? 2.786 -5.863 -8.019 1.00 94.38 88 LYS A CA 1
ATOM 694 C C . LYS A 1 88 ? 3.773 -4.994 -8.797 1.00 94.38 88 LYS A C 1
ATOM 696 O O . LYS A 1 88 ? 3.650 -3.768 -8.822 1.00 94.38 88 LYS A O 1
ATOM 701 N N . THR A 1 89 ? 4.721 -5.621 -9.491 1.00 92.38 89 THR A N 1
ATOM 702 C CA . THR A 1 89 ? 5.480 -4.902 -10.519 1.00 92.38 89 THR A CA 1
ATOM 703 C C . THR A 1 89 ? 4.519 -4.487 -11.633 1.00 92.38 89 THR A C 1
ATOM 705 O O . THR A 1 89 ? 3.747 -5.301 -12.140 1.00 92.38 89 THR A O 1
ATOM 708 N N . HIS A 1 90 ? 4.560 -3.213 -11.997 1.00 82.62 90 HIS A N 1
ATOM 709 C CA . HIS A 1 90 ? 3.732 -2.590 -13.022 1.00 82.62 90 HIS A CA 1
ATOM 710 C C . HIS A 1 90 ? 4.596 -1.624 -13.845 1.00 82.62 90 HIS A C 1
ATOM 712 O O . HIS A 1 90 ? 5.755 -1.389 -13.507 1.00 82.62 90 HIS A O 1
ATOM 718 N N . ASP A 1 91 ? 4.031 -1.006 -14.881 1.00 83.62 91 ASP A N 1
ATOM 719 C CA . ASP A 1 91 ? 4.718 -0.044 -15.760 1.00 83.62 91 ASP A CA 1
ATOM 720 C C . ASP A 1 91 ? 5.364 1.143 -15.019 1.00 83.62 91 ASP A C 1
ATOM 722 O O . ASP A 1 91 ? 6.177 1.865 -15.586 1.00 83.62 91 ASP A O 1
ATOM 726 N N . VAL A 1 92 ? 4.996 1.364 -13.752 1.00 86.25 92 VAL A N 1
ATOM 727 C CA . VAL A 1 92 ? 5.443 2.508 -12.946 1.00 86.25 92 VAL A CA 1
ATOM 728 C C . VAL A 1 92 ? 6.006 2.072 -11.604 1.00 86.25 92 VAL A C 1
ATOM 730 O O . VAL A 1 92 ? 7.067 2.547 -11.216 1.00 86.25 92 VAL A O 1
ATOM 733 N N . ILE A 1 93 ? 5.365 1.117 -10.930 1.00 92.00 93 ILE A N 1
ATOM 734 C CA . ILE A 1 93 ? 5.865 0.552 -9.676 1.00 92.00 93 ILE A CA 1
ATOM 735 C C . ILE A 1 93 ? 6.836 -0.589 -9.973 1.00 92.00 93 ILE A C 1
ATOM 737 O O . ILE A 1 93 ? 6.468 -1.594 -10.583 1.00 92.00 93 ILE A O 1
ATOM 741 N N . LYS A 1 94 ? 8.074 -0.474 -9.490 1.00 93.81 94 LYS A N 1
ATOM 742 C CA . LYS A 1 94 ? 9.064 -1.550 -9.580 1.00 93.81 94 LYS A CA 1
ATOM 743 C C . LYS A 1 94 ? 8.774 -2.642 -8.553 1.00 93.81 94 LYS A C 1
ATOM 745 O O . LYS A 1 94 ? 8.733 -3.824 -8.899 1.00 93.81 94 LYS A O 1
ATOM 750 N N . SER A 1 95 ? 8.623 -2.235 -7.298 1.00 95.50 95 SER A N 1
ATOM 751 C CA . SER A 1 95 ? 8.444 -3.102 -6.129 1.00 95.50 95 SER A CA 1
ATOM 752 C C . SER A 1 95 ? 8.137 -2.252 -4.905 1.00 95.50 95 SER A C 1
ATOM 754 O O . SER A 1 95 ? 8.591 -1.117 -4.837 1.00 95.50 95 SER A O 1
ATOM 756 N N . GLY A 1 96 ? 7.475 -2.809 -3.901 1.00 96.50 96 GLY A N 1
ATOM 757 C CA . GLY A 1 96 ? 7.277 -2.129 -2.627 1.00 96.50 96 GLY A CA 1
ATOM 758 C C . GLY A 1 96 ? 6.184 -2.779 -1.804 1.00 96.50 96 GLY A C 1
ATOM 759 O O . GLY A 1 96 ? 5.691 -3.856 -2.158 1.00 96.50 96 GLY A O 1
ATOM 760 N N . TYR A 1 97 ? 5.807 -2.108 -0.726 1.00 97.62 97 TYR A N 1
ATOM 761 C CA . TYR A 1 97 ? 4.820 -2.584 0.227 1.00 97.62 97 TYR A CA 1
ATOM 762 C C . TYR A 1 97 ? 3.951 -1.439 0.745 1.00 97.62 97 TYR A C 1
ATOM 764 O O . TYR A 1 97 ? 4.395 -0.296 0.862 1.00 97.62 97 TYR A O 1
ATOM 772 N N . VAL A 1 98 ? 2.718 -1.787 1.096 1.00 98.06 98 VAL A N 1
ATOM 773 C CA . VAL A 1 98 ? 1.841 -1.001 1.962 1.00 98.06 98 VAL A CA 1
ATOM 774 C C . VAL A 1 98 ? 1.706 -1.762 3.275 1.00 98.06 98 VAL A C 1
ATOM 776 O O . VAL A 1 98 ? 1.358 -2.939 3.280 1.00 98.06 98 VAL A O 1
ATOM 779 N N . PHE A 1 99 ? 1.982 -1.096 4.381 1.00 98.19 99 PHE A N 1
ATOM 780 C CA . PHE A 1 99 ? 1.836 -1.592 5.738 1.00 98.19 99 PHE A CA 1
ATOM 781 C C . PHE A 1 99 ? 0.640 -0.891 6.367 1.00 98.19 99 PHE A C 1
ATOM 783 O O . PHE A 1 99 ? 0.531 0.331 6.282 1.00 98.19 99 PHE A O 1
ATOM 790 N N . ILE A 1 100 ? -0.262 -1.648 6.976 1.00 98.44 100 ILE A N 1
ATOM 791 C CA . ILE A 1 100 ? -1.480 -1.128 7.603 1.00 98.44 100 ILE A CA 1
ATOM 792 C C . ILE A 1 100 ? -1.489 -1.646 9.033 1.00 98.44 100 ILE A C 1
ATOM 794 O O . ILE A 1 100 ? -1.523 -2.863 9.211 1.00 98.44 100 ILE A O 1
ATOM 798 N N . ASP A 1 101 ? -1.462 -0.765 10.031 1.00 98.06 101 ASP A N 1
ATOM 799 C CA . ASP A 1 101 ? -1.599 -1.186 11.433 1.00 98.06 101 ASP A CA 1
ATOM 800 C C . ASP A 1 101 ? -2.872 -2.036 11.587 1.00 98.06 101 ASP A C 1
ATOM 802 O O . ASP A 1 101 ? -3.934 -1.657 11.092 1.00 98.06 101 ASP A O 1
ATOM 806 N N . ASP A 1 102 ? -2.794 -3.185 12.263 1.00 97.00 102 ASP A N 1
ATOM 807 C CA . ASP A 1 102 ? -3.944 -4.088 12.426 1.00 97.00 102 ASP A CA 1
ATOM 808 C C . ASP A 1 102 ? -4.908 -3.648 13.542 1.00 97.00 102 ASP A C 1
ATOM 810 O O . ASP A 1 102 ? -5.943 -4.278 13.773 1.00 97.00 102 ASP A O 1
ATOM 814 N N . HIS A 1 103 ? -4.583 -2.535 14.201 1.00 95.38 103 HIS A N 1
ATOM 815 C CA . HIS A 1 103 ? -5.339 -1.932 15.281 1.00 95.38 103 HIS A CA 1
ATOM 816 C C . HIS A 1 103 ? -5.303 -0.404 15.202 1.00 95.38 103 HIS A C 1
ATOM 818 O O . HIS A 1 103 ? -4.345 0.216 14.744 1.00 95.38 103 HIS A O 1
ATOM 824 N N . GLN A 1 104 ? -6.348 0.226 15.734 1.00 95.81 104 GLN A N 1
ATOM 825 C CA . GLN A 1 104 ? -6.381 1.675 15.880 1.00 95.81 104 GLN A CA 1
ATOM 826 C C . GLN A 1 104 ? -5.652 2.125 17.143 1.00 95.81 104 GLN A C 1
ATOM 828 O O . GLN A 1 104 ? -5.941 1.674 18.255 1.00 95.81 104 GLN A O 1
ATOM 833 N N . LYS A 1 105 ? -4.790 3.130 17.005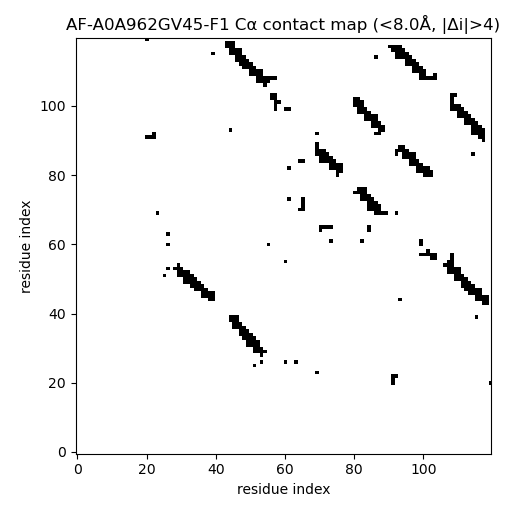 1.00 93.19 105 LYS A N 1
ATOM 834 C CA . LYS A 1 105 ? -4.170 3.840 18.122 1.00 93.19 105 LYS A CA 1
ATOM 835 C C . LYS A 1 105 ? -4.768 5.235 18.224 1.00 93.19 105 LYS A C 1
ATOM 837 O O . LYS A 1 105 ? -4.636 6.054 17.323 1.00 93.19 105 LYS A O 1
ATOM 842 N N . LYS A 1 106 ? -5.433 5.525 19.349 1.00 94.50 106 LYS A N 1
ATOM 843 C CA . LYS A 1 106 ? -6.159 6.796 19.572 1.00 94.50 106 LYS A CA 1
ATOM 844 C C . LYS A 1 106 ? -7.209 7.091 18.481 1.00 94.50 106 LYS A C 1
ATOM 846 O O . LYS A 1 106 ? -7.384 8.240 18.089 1.00 94.50 106 LYS A O 1
ATOM 851 N N . GLY A 1 107 ? -7.896 6.050 18.000 1.00 95.62 107 GLY A N 1
ATOM 852 C CA . GLY A 1 107 ? -8.938 6.165 16.971 1.00 95.62 107 GLY A CA 1
ATOM 853 C C . GLY A 1 107 ? -8.413 6.438 15.559 1.00 95.62 107 GLY A C 1
ATOM 854 O O . GLY A 1 107 ? -9.193 6.828 14.696 1.00 95.62 107 GLY A O 1
ATOM 855 N N . LYS A 1 108 ? -7.105 6.268 15.331 1.00 97.00 108 LYS A N 1
ATOM 856 C CA . LYS A 1 108 ? -6.491 6.344 14.008 1.00 97.00 108 LYS A CA 1
ATOM 857 C C . LYS A 1 108 ? -5.767 5.039 13.674 1.00 97.00 108 LYS A C 1
ATOM 859 O O . LYS A 1 108 ? -5.149 4.441 14.553 1.00 97.00 108 LYS A O 1
ATOM 864 N N . THR A 1 109 ? -5.835 4.634 12.417 1.00 97.88 109 THR A N 1
ATOM 865 C CA . THR A 1 109 ? -5.028 3.576 11.804 1.00 97.88 109 THR A CA 1
ATOM 866 C C . THR A 1 109 ? -3.928 4.245 10.994 1.00 97.88 109 THR A C 1
ATOM 868 O O . THR A 1 109 ? -4.230 5.129 10.182 1.00 97.88 109 THR A O 1
ATOM 871 N N . ASN A 1 110 ? -2.672 3.849 11.199 1.00 97.81 110 ASN A N 1
ATOM 872 C CA . ASN A 1 110 ? -1.581 4.346 10.365 1.00 97.81 110 ASN A CA 1
ATOM 873 C C . ASN A 1 110 ? -1.355 3.416 9.181 1.00 97.81 110 ASN A C 1
ATOM 875 O O . ASN A 1 110 ? -1.552 2.201 9.256 1.00 97.81 110 ASN A O 1
ATOM 879 N N . ILE A 1 111 ? -0.950 4.025 8.077 1.00 98.12 111 ILE A N 1
ATOM 880 C CA . ILE A 1 111 ? -0.620 3.344 6.837 1.00 98.12 111 ILE A CA 1
ATOM 881 C C . ILE A 1 111 ? 0.761 3.836 6.440 1.00 98.12 111 ILE A C 1
ATOM 883 O O . ILE A 1 111 ? 0.970 5.039 6.297 1.00 98.12 111 ILE A O 1
ATOM 887 N N . PHE A 1 112 ? 1.694 2.922 6.240 1.00 97.69 112 PHE A N 1
ATOM 888 C CA . PHE A 1 112 ? 3.022 3.243 5.745 1.00 97.69 112 PHE A CA 1
ATOM 889 C C . PHE A 1 112 ? 3.207 2.623 4.367 1.00 97.69 112 PHE A C 1
ATOM 891 O O . PHE A 1 112 ? 2.881 1.463 4.148 1.00 97.69 112 PHE A O 1
ATOM 898 N N . MET A 1 113 ? 3.712 3.389 3.416 1.00 97.19 113 MET A N 1
ATOM 899 C CA . MET A 1 113 ? 3.999 2.925 2.067 1.00 97.19 113 MET A CA 1
ATOM 900 C C . MET A 1 113 ? 5.470 3.154 1.784 1.00 97.19 113 MET A C 1
ATOM 902 O O . MET A 1 113 ? 5.953 4.274 1.925 1.00 97.19 113 MET A O 1
ATOM 906 N N . ASP A 1 114 ? 6.155 2.103 1.352 1.00 96.06 114 ASP A N 1
ATOM 907 C CA . ASP A 1 114 ? 7.544 2.162 0.910 1.00 96.06 114 ASP A CA 1
ATOM 908 C C . ASP A 1 114 ? 7.654 1.433 -0.424 1.00 96.06 114 ASP A C 1
ATOM 910 O O . ASP A 1 114 ? 7.412 0.221 -0.511 1.00 96.06 114 ASP A O 1
ATOM 914 N N . TYR A 1 115 ? 7.949 2.178 -1.486 1.00 95.69 115 TYR A N 1
ATOM 915 C CA . TYR A 1 115 ? 8.010 1.607 -2.818 1.00 95.69 115 TYR A CA 1
ATOM 916 C C . TYR A 1 115 ? 9.011 2.283 -3.742 1.00 95.69 115 TYR A C 1
ATOM 918 O O . TYR A 1 115 ? 9.245 3.487 -3.716 1.00 95.69 115 TYR A O 1
ATOM 926 N N . PHE A 1 116 ? 9.560 1.464 -4.628 1.00 95.06 116 PHE A N 1
ATOM 927 C CA . PHE A 1 116 ? 10.403 1.863 -5.735 1.00 95.06 116 PHE A CA 1
ATOM 928 C C . PHE A 1 116 ? 9.561 2.038 -6.992 1.00 95.06 116 PHE A C 1
ATOM 930 O O . PHE A 1 116 ? 8.721 1.188 -7.312 1.00 95.06 116 PHE A O 1
ATOM 937 N N . TYR A 1 117 ? 9.828 3.094 -7.746 1.00 93.00 117 TYR A N 1
ATOM 938 C CA . TYR A 1 117 ? 9.128 3.395 -8.985 1.00 93.00 117 TYR A CA 1
ATOM 939 C C . TYR A 1 117 ? 10.096 3.909 -10.059 1.00 93.00 117 TYR A C 1
ATOM 941 O O . TYR A 1 117 ? 11.168 4.432 -9.756 1.00 93.00 117 TYR A O 1
ATOM 949 N N . TYR A 1 118 ? 9.751 3.699 -11.326 1.00 91.19 118 TYR A N 1
ATOM 950 C CA . TYR A 1 118 ? 10.583 4.106 -12.459 1.00 91.19 118 TYR A CA 1
ATOM 951 C C . TYR A 1 118 ? 10.509 5.623 -12.680 1.00 91.19 118 TYR A C 1
ATOM 953 O O . TYR A 1 118 ? 9.410 6.183 -12.732 1.00 91.19 118 TYR A O 1
ATOM 961 N N . LYS A 1 119 ? 11.662 6.285 -12.853 1.00 85.25 119 LYS A N 1
ATOM 962 C CA . LYS A 1 119 ? 11.727 7.683 -13.309 1.00 85.25 119 LYS A CA 1
ATOM 963 C C . LYS A 1 119 ? 11.105 7.746 -14.708 1.00 85.25 119 LYS A C 1
ATOM 965 O O . LYS A 1 119 ? 11.537 7.015 -15.596 1.00 85.25 119 LYS A O 1
ATOM 970 N N . LYS A 1 120 ? 10.056 8.551 -14.880 1.00 70.19 120 LYS A N 1
ATOM 971 C CA . LYS A 1 120 ? 9.477 8.812 -16.206 1.00 70.19 120 LYS A CA 1
ATOM 972 C C . LYS A 1 120 ? 10.378 9.719 -17.034 1.00 70.19 120 LYS A C 1
ATOM 974 O O . LYS A 1 120 ? 10.993 10.627 -16.433 1.00 70.19 120 LYS A O 1
#

Mean predicted aligned error: 9.17 Å

Sequence (120 aa):
MKKPLIFCTILFSYGVFAQTPPEVPPFPDSEIIFSEEMDSSNPDILMKQVELSSTAAPEDILDFYKKCEFVDSCEKNDMADNYICKLKTHDVIKSGYVFIDDHQKKGKTNIFMDYFYYKK

Nearest PDB structures (foldseek):
  6v8l-assembly2_B  TM=3.468E-01  e=1.933E-01  Arachis hypogaea
  2rez-assembly1_A  TM=3.540E-01  e=4.123E-01  Streptomyces glaucescens
  2res-assembly1_A  TM=3.693E-01  e=6.356E-01  Streptomyces glaucescens
  2kf2-assembly1_A  TM=4.097E-01  e=1.356E+00  Streptomyces coelicolor A3(2)
  6v8j-assembly4_D  TM=2.653E-01  e=2.980E-01  Arachis hypogaea

Secondary structure (DSSP, 8-state):
----------------------PPPPPTT-EEEEEEEEE-SSTTEEEEEEEEEESS-HHHHHHHHHHSTTEEEEEEETTTTEEEEEEPP-SSEEEEEEEEESS-BTTBEEEEEEEEEE--

Radius of gyration: 21.01 Å; Cα contacts (8 Å, |Δi|>4): 224; chains: 1; bounding box: 58×41×69 Å

Foldseek 3Di:
DDDDDDDDDDDPPPDPPPPDQPDQDDDPPKDWPDWDKAQDPDNFKIKIKTKTKDLDALVVVVVVLVPGPQFDDWDQDPVQQWIWTWGDPDPWWRTWIKIWRNDDDVSIIMIITITMTGDD